Protein AF-A0A661VGL1-F1 (afdb_monomer)

Radius of gyration: 17.3 Å; Cα contacts (8 Å, |Δi|>4): 46; chains: 1; bounding box: 39×34×45 Å

pLDDT: mean 80.39, std 14.64, range [43.25, 97.38]

Mean predicted aligned error: 9.14 Å

Structure (mmCIF, N/CA/C/O backbone):
data_AF-A0A661VGL1-F1
#
_entry.id   AF-A0A661VGL1-F1
#
loop_
_atom_site.group_PDB
_atom_site.id
_atom_site.type_symbol
_atom_site.label_atom_id
_atom_site.label_alt_id
_atom_site.label_comp_id
_atom_site.label_asym_id
_atom_site.label_entity_id
_atom_site.label_seq_id
_atom_site.pdbx_PDB_ins_code
_atom_site.Cartn_x
_atom_site.Cartn_y
_atom_site.Cartn_z
_atom_site.occupancy
_atom_site.B_iso_or_equiv
_atom_site.auth_seq_id
_atom_site.auth_comp_id
_atom_site.auth_asym_id
_atom_site.auth_atom_id
_atom_site.pdbx_PDB_model_num
ATOM 1 N N . MET A 1 1 ? -10.010 -7.586 -17.082 1.00 47.72 1 MET A N 1
ATOM 2 C CA . MET A 1 1 ? -10.900 -7.472 -15.912 1.00 47.72 1 MET A CA 1
ATOM 3 C C . MET A 1 1 ? -10.159 -6.555 -14.969 1.00 47.72 1 MET A C 1
ATOM 5 O O . MET A 1 1 ? -9.089 -6.947 -14.527 1.00 47.72 1 MET A O 1
ATOM 9 N N . GLU A 1 2 ? -10.611 -5.316 -14.808 1.00 55.41 2 GLU A N 1
ATOM 10 C CA . GLU A 1 2 ? -9.998 -4.419 -13.826 1.00 55.41 2 GLU A CA 1
ATOM 11 C C . GLU A 1 2 ? -10.291 -4.994 -12.441 1.00 55.41 2 GLU A C 1
ATOM 13 O O . GLU A 1 2 ? -11.440 -5.297 -12.117 1.00 55.41 2 GLU A O 1
ATOM 18 N N . ILE A 1 3 ? -9.236 -5.264 -11.676 1.00 60.72 3 ILE A N 1
ATOM 19 C CA . ILE A 1 3 ? -9.368 -5.707 -10.293 1.00 60.72 3 ILE A CA 1
ATOM 20 C C . ILE A 1 3 ? -9.594 -4.439 -9.478 1.00 60.72 3 ILE A C 1
ATOM 22 O O . ILE A 1 3 ? -8.659 -3.688 -9.218 1.00 60.72 3 ILE A O 1
ATOM 26 N N . GLU A 1 4 ? -10.846 -4.184 -9.113 1.00 67.56 4 GLU A N 1
ATOM 27 C CA . GLU A 1 4 ? -11.194 -3.091 -8.212 1.00 67.56 4 GLU A CA 1
ATOM 28 C C . GLU A 1 4 ? -10.979 -3.543 -6.762 1.00 67.56 4 GLU A C 1
ATOM 30 O O . GLU A 1 4 ? -11.546 -4.542 -6.311 1.00 67.56 4 GLU A O 1
ATOM 35 N N . PHE A 1 5 ? -10.134 -2.819 -6.028 1.00 72.06 5 PHE A N 1
ATOM 36 C CA . PHE A 1 5 ? -9.950 -3.015 -4.593 1.00 72.06 5 PHE A CA 1
ATOM 37 C C . PHE A 1 5 ? -10.801 -1.996 -3.830 1.00 72.06 5 PHE A C 1
ATOM 39 O O . PHE A 1 5 ? -10.484 -0.808 -3.804 1.00 72.06 5 PHE A O 1
ATOM 46 N N . THR A 1 6 ? -11.871 -2.463 -3.187 1.00 81.50 6 THR A N 1
ATOM 47 C CA . THR A 1 6 ? -12.737 -1.633 -2.339 1.00 81.50 6 THR A CA 1
ATOM 48 C C . THR A 1 6 ? -12.493 -1.952 -0.868 1.00 81.50 6 THR A C 1
ATOM 50 O O . THR A 1 6 ? -12.500 -3.117 -0.467 1.00 81.50 6 THR A O 1
ATOM 53 N N . ILE A 1 7 ? -12.327 -0.919 -0.043 1.00 84.94 7 ILE A N 1
ATOM 54 C CA . ILE A 1 7 ? -12.167 -1.052 1.407 1.00 84.94 7 ILE A CA 1
ATOM 55 C C . ILE A 1 7 ? -13.062 -0.049 2.138 1.00 84.94 7 ILE A C 1
ATOM 57 O O . ILE A 1 7 ? -13.215 1.088 1.702 1.00 84.94 7 ILE A O 1
ATOM 61 N N . ASP A 1 8 ? -13.662 -0.481 3.250 1.00 92.19 8 ASP A N 1
ATOM 62 C CA . ASP A 1 8 ? -14.407 0.408 4.144 1.00 92.19 8 ASP A CA 1
ATOM 63 C C . ASP A 1 8 ? -13.450 1.371 4.866 1.00 92.19 8 ASP A C 1
ATOM 65 O O . ASP A 1 8 ? -12.434 0.955 5.428 1.00 92.19 8 ASP A O 1
ATOM 69 N N . GLU A 1 9 ? -13.788 2.661 4.864 1.00 91.56 9 GLU A N 1
ATOM 70 C CA . GLU A 1 9 ? -12.951 3.726 5.426 1.00 91.56 9 GLU A CA 1
ATOM 71 C C . GLU A 1 9 ? -12.697 3.532 6.928 1.00 91.56 9 GLU A C 1
ATOM 73 O O . GLU A 1 9 ? -11.562 3.644 7.394 1.00 91.56 9 GLU A O 1
ATOM 78 N N . ASN A 1 10 ? -13.735 3.181 7.694 1.00 94.62 10 ASN A N 1
ATOM 79 C CA . ASN A 1 10 ? -13.615 3.001 9.141 1.00 94.62 10 ASN A CA 1
ATOM 80 C C . ASN A 1 10 ? -12.775 1.771 9.481 1.00 94.62 10 ASN A C 1
ATOM 82 O O . ASN A 1 10 ? -11.992 1.792 10.433 1.00 94.62 10 ASN A O 1
ATOM 86 N N . LEU A 1 11 ? -12.915 0.705 8.695 1.00 93.81 11 LEU A N 1
ATOM 87 C CA . LEU A 1 11 ? -12.092 -0.488 8.816 1.00 93.81 11 LEU A CA 1
ATOM 88 C C . LEU A 1 11 ? -10.617 -0.178 8.535 1.00 93.81 11 LEU A C 1
ATOM 90 O O . LEU A 1 11 ? -9.751 -0.602 9.300 1.00 93.81 11 LEU A O 1
ATOM 94 N N . LEU A 1 12 ? -10.323 0.587 7.481 1.00 93.31 12 LEU A N 1
ATOM 95 C CA . LEU A 1 12 ? -8.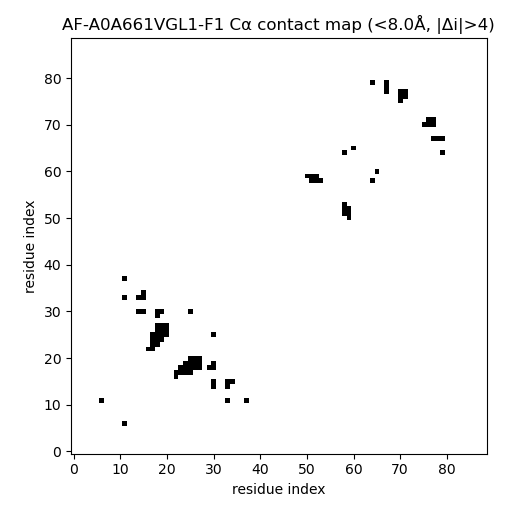960 1.009 7.157 1.00 93.31 12 LEU A CA 1
ATOM 96 C C . LEU A 1 12 ? -8.357 1.880 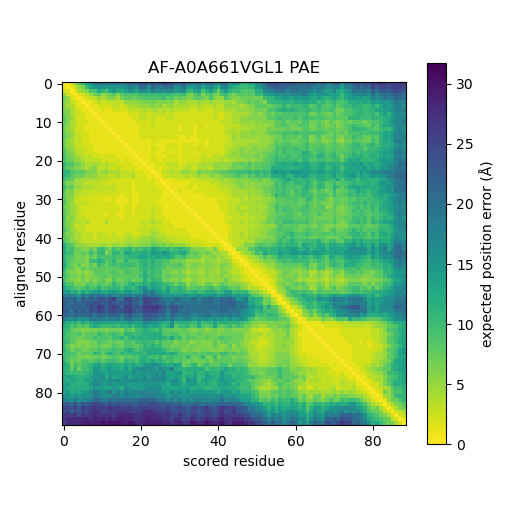8.270 1.00 93.31 12 LEU A C 1
ATOM 98 O O . LEU A 1 12 ? -7.238 1.615 8.710 1.00 93.31 12 LEU A O 1
ATOM 102 N N . MET A 1 13 ? -9.111 2.855 8.789 1.00 95.00 13 MET A N 1
ATOM 103 C CA . MET A 1 13 ? -8.681 3.666 9.936 1.00 95.00 13 MET A CA 1
ATOM 104 C C . MET A 1 13 ? -8.412 2.814 11.177 1.00 95.00 13 MET A C 1
ATOM 106 O O . MET A 1 13 ? -7.411 3.018 11.861 1.00 95.00 13 MET A O 1
ATOM 110 N N . ARG A 1 14 ? -9.258 1.817 11.456 1.00 95.50 14 ARG A N 1
ATOM 111 C CA . ARG A 1 14 ? -9.030 0.893 12.570 1.00 95.50 14 ARG A CA 1
ATOM 112 C C . ARG A 1 14 ? -7.718 0.125 12.407 1.00 95.50 14 ARG A C 1
ATOM 114 O O . ARG A 1 14 ? -6.963 0.032 13.365 1.00 95.50 14 ARG A O 1
ATOM 121 N N . PHE A 1 15 ? -7.408 -0.373 11.211 1.00 95.12 15 PHE A N 1
ATOM 122 C CA . PHE A 1 15 ? -6.126 -1.042 10.973 1.00 95.12 15 PHE A CA 1
ATOM 123 C C . PHE A 1 15 ? -4.927 -0.100 11.121 1.00 95.12 15 PHE A C 1
ATOM 125 O O . PHE A 1 15 ? -3.884 -0.520 11.624 1.00 95.12 15 PHE A O 1
ATOM 132 N N . ILE A 1 16 ? -5.058 1.169 10.721 1.00 95.69 16 ILE A N 1
ATOM 133 C CA . ILE A 1 16 ? -4.023 2.188 10.958 1.00 95.69 16 ILE A CA 1
ATOM 134 C C . ILE A 1 16 ? -3.752 2.319 12.458 1.00 95.69 16 ILE A C 1
ATOM 136 O O . ILE A 1 16 ? -2.590 2.281 12.867 1.00 95.69 16 ILE A O 1
ATOM 140 N N . GLU A 1 17 ? -4.806 2.402 13.270 1.00 96.94 17 GLU A N 1
ATOM 141 C CA . GLU A 1 17 ? -4.699 2.498 14.727 1.00 96.94 17 GLU A CA 1
ATOM 142 C C . GLU A 1 17 ? -4.137 1.225 15.370 1.00 96.94 17 GLU A C 1
ATOM 144 O O . GLU A 1 17 ? -3.253 1.312 16.220 1.00 96.94 17 GLU A O 1
ATOM 149 N N . ASP A 1 18 ? -4.586 0.048 14.935 1.00 97.19 18 ASP A N 1
ATOM 150 C CA . ASP A 1 18 ? -4.156 -1.239 15.494 1.00 97.19 18 ASP A CA 1
ATOM 151 C C . ASP A 1 18 ? -2.678 -1.542 15.177 1.00 97.19 18 ASP A C 1
ATOM 153 O O . ASP A 1 18 ? -2.014 -2.251 15.933 1.00 97.19 18 ASP A O 1
ATOM 157 N N . THR A 1 19 ? -2.139 -0.977 14.089 1.00 97.38 19 THR A N 1
ATOM 158 C CA . THR A 1 19 ? -0.751 -1.208 13.640 1.00 97.38 19 THR A CA 1
ATOM 159 C C . THR A 1 19 ? 0.236 -0.108 14.029 1.00 97.38 19 THR A C 1
ATOM 161 O O . THR A 1 19 ? 1.445 -0.275 13.820 1.00 97.38 19 THR A O 1
ATOM 164 N N . ARG A 1 20 ? -0.244 1.009 14.592 1.00 96.50 20 ARG A N 1
ATOM 165 C CA . ARG A 1 20 ? 0.594 2.161 14.962 1.00 96.50 20 ARG A CA 1
ATOM 166 C C . ARG A 1 20 ? 1.613 1.805 16.059 1.00 96.50 20 ARG A C 1
ATOM 168 O O . ARG A 1 20 ? 1.412 0.846 16.807 1.00 96.50 20 ARG A O 1
ATOM 175 N N . PRO A 1 21 ? 2.685 2.601 16.223 1.00 94.12 21 PRO A N 1
ATOM 176 C CA . PRO A 1 21 ? 3.631 2.420 17.322 1.00 94.12 21 PRO A CA 1
ATOM 177 C C . PRO A 1 21 ? 2.939 2.409 18.694 1.00 94.12 21 PRO A C 1
ATOM 179 O O . PRO A 1 21 ? 2.194 3.333 19.024 1.00 94.12 21 PRO A O 1
ATOM 182 N N . GLY A 1 22 ? 3.200 1.378 19.496 1.00 93.31 22 GLY A N 1
ATOM 183 C CA . GLY A 1 22 ? 2.606 1.193 20.820 1.00 93.31 22 GLY A CA 1
ATOM 184 C C . GLY A 1 22 ? 1.205 0.571 20.841 1.00 93.31 22 GLY A C 1
ATOM 185 O O . GLY A 1 22 ? 0.618 0.489 21.920 1.00 93.31 22 GLY A O 1
ATOM 186 N N . ALA A 1 23 ? 0.654 0.144 19.701 1.00 95.44 23 ALA A N 1
ATOM 187 C CA . ALA A 1 23 ? -0.576 -0.647 19.661 1.00 95.44 23 ALA A CA 1
ATOM 188 C C . ALA A 1 23 ? -0.317 -2.147 19.879 1.00 95.44 23 ALA A C 1
ATOM 190 O O . ALA A 1 23 ? 0.812 -2.627 19.789 1.00 95.44 23 ALA A O 1
ATOM 191 N N . GLU A 1 24 ? -1.386 -2.900 20.155 1.00 88.50 24 GLU A N 1
ATOM 192 C CA . GLU A 1 24 ? -1.319 -4.348 20.396 1.00 88.50 24 GLU A CA 1
ATOM 193 C C . GLU A 1 24 ? -0.786 -5.119 19.178 1.00 88.50 24 GLU A C 1
ATOM 195 O O . GLU A 1 24 ? -0.050 -6.092 19.336 1.00 88.50 24 GLU A O 1
ATOM 200 N N . MET A 1 25 ? -1.101 -4.651 17.967 1.00 92.25 25 MET A N 1
ATOM 201 C CA . MET A 1 25 ? -0.642 -5.237 16.707 1.00 92.25 25 MET A CA 1
ATOM 202 C C . MET A 1 25 ? 0.404 -4.351 16.015 1.00 92.25 25 MET A C 1
ATOM 204 O O . MET A 1 25 ? 0.421 -4.271 14.784 1.00 92.25 25 MET A O 1
ATOM 208 N N . GLU A 1 26 ? 1.275 -3.678 16.786 1.00 95.31 26 GLU A N 1
ATOM 209 C CA . GLU A 1 26 ? 2.308 -2.790 16.236 1.00 95.31 26 GLU A CA 1
ATOM 210 C C . GLU A 1 26 ? 3.089 -3.474 15.106 1.00 95.31 26 GLU A C 1
ATOM 212 O O . GLU A 1 26 ? 3.770 -4.485 15.298 1.00 95.31 26 GLU A O 1
ATOM 217 N N . HIS A 1 27 ? 3.051 -2.863 13.921 1.00 96.00 27 HIS A N 1
ATOM 218 C CA . HIS A 1 27 ? 3.856 -3.300 12.794 1.00 96.00 27 HIS A CA 1
ATOM 219 C C . HIS A 1 27 ? 4.197 -2.120 11.884 1.00 96.00 27 HIS A C 1
ATOM 221 O O . HIS A 1 27 ? 3.441 -1.756 10.985 1.00 96.00 27 HIS A O 1
ATOM 227 N N . LYS A 1 28 ? 5.413 -1.585 12.033 1.00 89.88 28 LYS A N 1
ATOM 228 C CA . LYS A 1 28 ? 5.882 -0.375 11.329 1.00 89.88 28 LYS A CA 1
ATOM 229 C C . LYS A 1 28 ? 5.700 -0.420 9.807 1.00 89.88 28 LYS A C 1
ATOM 231 O O . LYS A 1 28 ? 5.245 0.558 9.227 1.00 89.88 28 LYS A O 1
ATOM 236 N N . GLY A 1 29 ? 6.030 -1.550 9.172 1.00 90.00 29 GLY A N 1
ATOM 237 C CA . GLY A 1 29 ? 5.894 -1.721 7.717 1.00 90.00 29 GLY A CA 1
ATOM 238 C C . GLY A 1 29 ? 4.441 -1.663 7.232 1.00 90.00 29 GLY A C 1
ATOM 239 O O . GLY A 1 29 ? 4.111 -0.830 6.395 1.00 90.00 29 GLY A O 1
ATOM 240 N N . ILE A 1 30 ? 3.569 -2.508 7.794 1.00 93.50 30 ILE A N 1
ATOM 241 C CA . ILE A 1 30 ? 2.129 -2.511 7.505 1.00 93.50 30 ILE A CA 1
ATOM 242 C C . ILE A 1 30 ? 1.518 -1.142 7.793 1.00 93.50 30 ILE A C 1
ATOM 244 O O . ILE A 1 30 ? 0.868 -0.601 6.909 1.00 93.50 30 ILE A O 1
ATOM 248 N N . HIS A 1 31 ? 1.779 -0.560 8.967 1.00 95.81 31 HIS A N 1
ATOM 249 C CA . HIS A 1 31 ? 1.275 0.762 9.335 1.00 95.81 31 HIS A CA 1
ATOM 250 C C . HIS A 1 31 ? 1.636 1.830 8.298 1.00 95.81 31 HIS A C 1
ATOM 252 O O . HIS A 1 31 ? 0.768 2.586 7.864 1.00 95.81 31 HIS A O 1
ATOM 258 N N . ALA A 1 32 ? 2.900 1.872 7.864 1.00 93.12 32 ALA A N 1
ATOM 259 C CA . ALA A 1 32 ? 3.345 2.812 6.843 1.00 93.12 32 ALA A CA 1
ATOM 260 C C . ALA A 1 32 ? 2.613 2.592 5.509 1.00 93.12 32 ALA A C 1
ATOM 262 O O . ALA A 1 32 ? 2.125 3.556 4.921 1.00 93.12 32 ALA A O 1
ATOM 263 N N . LEU A 1 33 ? 2.481 1.334 5.073 1.00 91.69 33 LEU A N 1
ATOM 264 C CA . 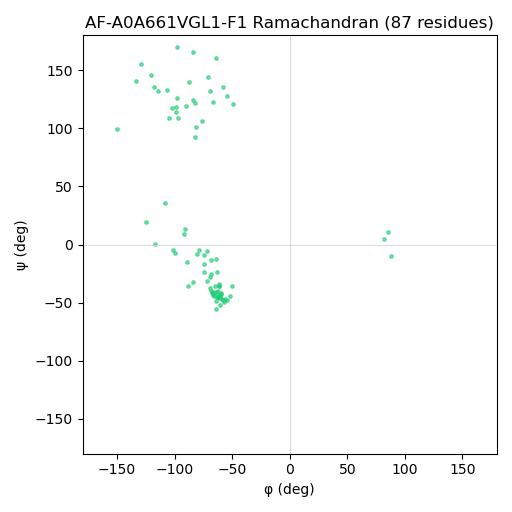LEU A 1 33 ? 1.809 0.969 3.825 1.00 91.69 33 LEU A CA 1
ATOM 265 C C . LEU A 1 33 ? 0.335 1.397 3.819 1.00 91.69 33 LEU A C 1
ATOM 267 O O . LEU A 1 33 ? -0.107 2.080 2.897 1.00 91.69 33 LEU A O 1
ATOM 271 N N . ILE A 1 34 ? -0.426 1.035 4.854 1.00 93.25 34 ILE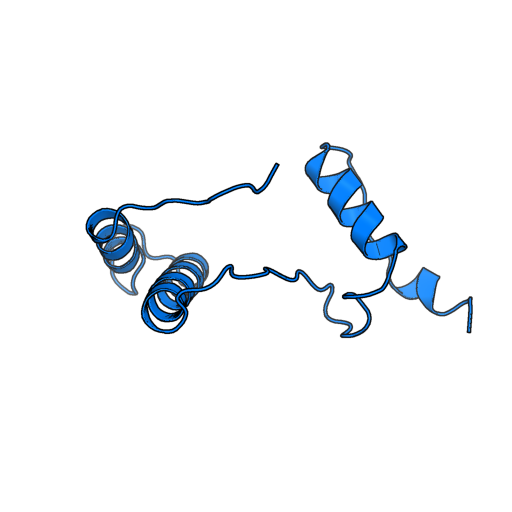 A N 1
ATOM 272 C CA . ILE A 1 34 ? -1.865 1.334 4.908 1.00 93.25 34 ILE A CA 1
ATOM 273 C C . ILE A 1 34 ? -2.140 2.823 5.152 1.00 93.25 34 ILE A C 1
ATOM 275 O O . ILE A 1 34 ? -3.107 3.357 4.614 1.00 93.25 34 ILE A O 1
ATOM 279 N N . SER A 1 35 ? -1.265 3.520 5.886 1.00 93.56 35 SER A N 1
ATOM 280 C CA . SER A 1 35 ? -1.371 4.974 6.080 1.00 93.56 35 SER A CA 1
ATOM 281 C C . SER A 1 35 ? -1.102 5.736 4.781 1.00 93.56 35 SER A C 1
ATOM 283 O O . SER A 1 35 ? -1.796 6.709 4.472 1.00 93.56 35 SER A O 1
ATOM 285 N N . GLN A 1 36 ? -0.119 5.284 3.992 1.00 91.25 36 GLN A N 1
ATOM 286 C CA . GLN A 1 36 ? 0.129 5.829 2.658 1.00 91.25 36 GLN A CA 1
ATOM 287 C C . GLN A 1 36 ? -1.061 5.570 1.741 1.00 91.25 36 GLN A C 1
ATOM 289 O O . GLN A 1 36 ? -1.559 6.518 1.145 1.00 91.25 36 GLN A O 1
ATOM 294 N N . PHE A 1 37 ? -1.576 4.339 1.696 1.00 88.88 37 PHE A N 1
ATOM 295 C CA . PHE A 1 37 ? -2.748 4.000 0.888 1.00 88.88 37 PHE A CA 1
ATOM 296 C C . PHE A 1 37 ? -3.967 4.872 1.229 1.00 88.88 37 PHE A C 1
ATOM 298 O O . PHE A 1 37 ? -4.588 5.448 0.337 1.00 88.88 37 PHE A O 1
ATOM 305 N N . TYR A 1 38 ? -4.264 5.049 2.520 1.00 90.69 38 TYR A N 1
ATOM 306 C CA . TYR A 1 38 ? -5.336 5.934 2.977 1.00 90.69 38 TYR A CA 1
ATOM 307 C C . TYR A 1 38 ? -5.132 7.377 2.503 1.00 90.69 38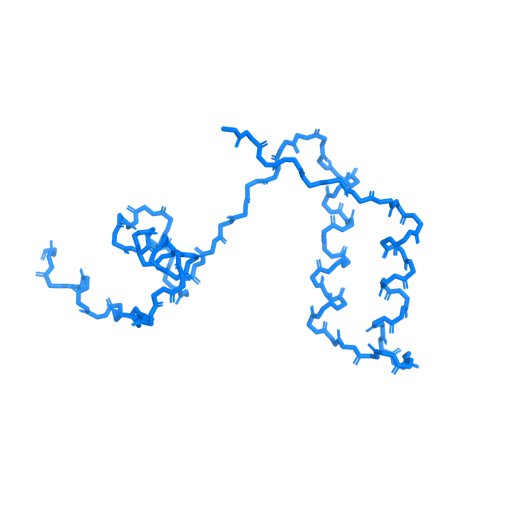 TYR A C 1
ATOM 309 O O . TYR A 1 38 ? -6.025 7.970 1.901 1.00 90.69 38 TYR A O 1
ATOM 317 N N . THR A 1 39 ? -3.924 7.918 2.675 1.00 90.06 39 THR A N 1
ATOM 318 C CA . THR A 1 39 ? -3.586 9.268 2.199 1.00 90.06 39 THR A CA 1
ATOM 319 C C . THR A 1 39 ? -3.764 9.387 0.683 1.00 90.06 39 THR A C 1
ATOM 321 O O . THR A 1 39 ? -4.334 10.366 0.203 1.00 90.06 39 THR A O 1
ATOM 324 N N . MET A 1 40 ? -3.324 8.378 -0.077 1.00 87.00 40 MET A N 1
ATOM 325 C CA . MET A 1 40 ? -3.474 8.345 -1.531 1.00 87.00 40 MET A CA 1
ATOM 326 C C . MET A 1 40 ? -4.952 8.357 -1.946 1.00 87.00 40 MET A C 1
ATOM 328 O O . MET A 1 40 ? -5.324 9.152 -2.805 1.00 87.00 40 MET A O 1
ATOM 332 N N . SER A 1 41 ? -5.804 7.559 -1.294 1.00 83.06 41 SER A N 1
ATOM 333 C CA . SER A 1 41 ? -7.244 7.492 -1.600 1.00 83.06 41 SER A CA 1
ATOM 334 C C . SER A 1 41 ? -8.004 8.803 -1.359 1.00 83.06 41 SER A C 1
ATOM 336 O O . SER A 1 41 ? -9.047 9.038 -1.964 1.00 83.06 41 SER A O 1
ATOM 338 N N . MET A 1 42 ? -7.484 9.680 -0.496 1.00 84.12 42 MET A N 1
ATOM 339 C CA . MET A 1 42 ? -8.071 11.000 -0.254 1.00 84.12 42 MET A CA 1
ATOM 340 C C . MET A 1 42 ? -7.628 12.043 -1.284 1.00 84.12 42 MET A C 1
ATOM 342 O O . MET A 1 42 ? -8.377 12.975 -1.584 1.00 84.12 42 MET A O 1
ATOM 346 N N . LEU A 1 43 ? -6.402 11.914 -1.796 1.00 84.81 43 LEU A N 1
ATOM 347 C CA . LEU A 1 43 ? -5.793 12.879 -2.713 1.00 84.81 43 LEU A CA 1
ATOM 348 C C . LEU A 1 43 ? -6.118 12.589 -4.181 1.00 84.81 43 LEU A C 1
ATOM 350 O O . LEU A 1 43 ? -6.295 13.529 -4.958 1.00 84.81 43 LEU A O 1
ATOM 354 N N . TRP A 1 44 ? -6.216 11.315 -4.558 1.00 79.00 44 TRP A N 1
ATOM 355 C CA . TRP A 1 44 ? -6.466 10.882 -5.930 1.00 79.00 44 TRP A CA 1
ATOM 356 C C . TRP A 1 44 ? -7.826 10.196 -6.045 1.00 79.00 44 TRP A C 1
ATOM 358 O O . TRP A 1 44 ? -8.168 9.333 -5.244 1.00 79.00 44 TRP A O 1
ATOM 368 N N . ARG A 1 45 ? -8.610 10.601 -7.053 1.00 72.06 45 ARG A N 1
ATOM 369 C CA . ARG A 1 45 ? -9.928 10.014 -7.366 1.00 72.06 45 ARG A CA 1
ATOM 370 C C . ARG A 1 45 ? -9.894 9.036 -8.543 1.00 72.06 45 ARG A C 1
ATOM 372 O O . ARG A 1 45 ? -10.922 8.442 -8.850 1.00 72.06 45 ARG A O 1
ATOM 379 N N . ASP A 1 46 ? -8.736 8.909 -9.181 1.00 76.31 46 ASP A N 1
ATOM 380 C CA . ASP A 1 46 ? -8.505 8.040 -10.331 1.00 76.31 46 ASP A CA 1
ATOM 381 C C . ASP A 1 46 ? -7.855 6.719 -9.889 1.00 76.31 46 ASP A C 1
ATOM 383 O O . ASP A 1 46 ? -7.426 6.572 -8.741 1.00 76.31 46 ASP A O 1
ATOM 387 N N . SER A 1 47 ? -7.778 5.754 -10.808 1.00 70.81 47 SER A N 1
ATOM 388 C CA . SER A 1 47 ? -7.105 4.474 -10.580 1.00 70.81 47 SER A CA 1
ATOM 389 C C . SER A 1 47 ? -5.636 4.672 -10.191 1.00 70.81 47 SER A C 1
ATOM 391 O O . SER A 1 47 ? -4.920 5.464 -10.806 1.00 70.81 47 SER A O 1
ATOM 393 N N . ILE A 1 48 ? -5.184 3.930 -9.177 1.00 72.06 48 ILE A N 1
ATOM 394 C CA . ILE A 1 48 ? -3.793 3.939 -8.713 1.00 72.06 48 ILE A CA 1
ATOM 395 C C . ILE A 1 48 ? -3.066 2.739 -9.319 1.00 72.06 48 ILE A C 1
ATOM 397 O O . ILE A 1 48 ? -3.396 1.596 -9.002 1.00 72.06 48 ILE A O 1
ATOM 401 N N . ASP A 1 49 ? -2.032 3.002 -10.115 1.00 72.94 49 ASP A N 1
ATOM 402 C CA . ASP A 1 49 ? -1.122 1.966 -10.601 1.00 72.94 49 ASP A CA 1
ATOM 403 C C . ASP A 1 49 ? -0.033 1.682 -9.558 1.00 72.94 49 ASP A C 1
ATOM 405 O O . ASP A 1 49 ? 0.690 2.580 -9.117 1.00 72.94 49 ASP A O 1
ATOM 409 N N . VAL A 1 50 ? 0.097 0.415 -9.153 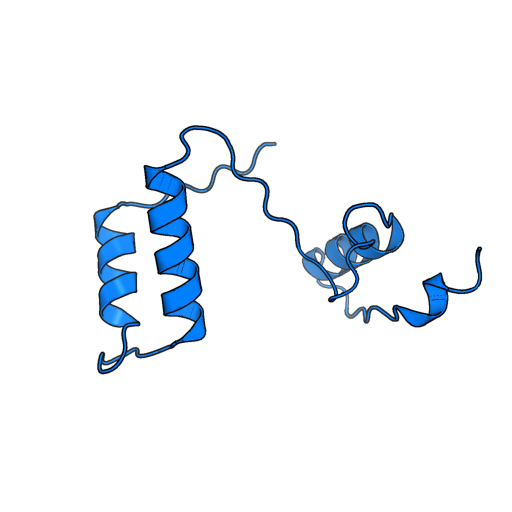1.00 73.94 50 VAL A N 1
ATOM 410 C CA . VAL A 1 50 ? 1.151 -0.031 -8.232 1.00 73.94 50 VAL A CA 1
ATOM 411 C C . VAL A 1 50 ? 2.282 -0.656 -9.031 1.00 73.94 50 VAL A C 1
ATOM 413 O O . VAL A 1 50 ? 2.136 -1.723 -9.621 1.00 73.94 50 VAL A O 1
ATOM 416 N N . VAL A 1 51 ? 3.438 -0.003 -8.993 1.00 73.38 51 VAL A N 1
ATOM 417 C CA . VAL A 1 51 ? 4.648 -0.451 -9.677 1.00 73.38 51 VAL A CA 1
ATOM 418 C C . VAL A 1 51 ? 5.586 -1.090 -8.662 1.00 73.38 51 VAL A C 1
ATOM 420 O O . VAL A 1 51 ? 6.061 -0.431 -7.735 1.00 73.38 51 VAL A O 1
ATOM 423 N N . LEU A 1 52 ? 5.879 -2.376 -8.842 1.00 75.38 52 LEU A N 1
ATOM 424 C CA . LEU A 1 52 ? 6.930 -3.056 -8.089 1.00 75.38 52 LEU A CA 1
ATOM 425 C C . LEU A 1 52 ? 8.259 -2.882 -8.818 1.00 75.38 52 LEU A C 1
ATOM 427 O O . LEU A 1 52 ? 8.310 -2.955 -10.040 1.00 75.38 52 LEU A O 1
ATOM 431 N N . THR A 1 53 ? 9.333 -2.658 -8.065 1.00 72.31 53 THR A N 1
ATOM 432 C CA . THR A 1 53 ? 10.688 -2.547 -8.614 1.00 72.31 53 THR A CA 1
ATOM 433 C C . THR A 1 53 ? 11.638 -3.460 -7.851 1.00 72.31 53 THR A C 1
ATOM 435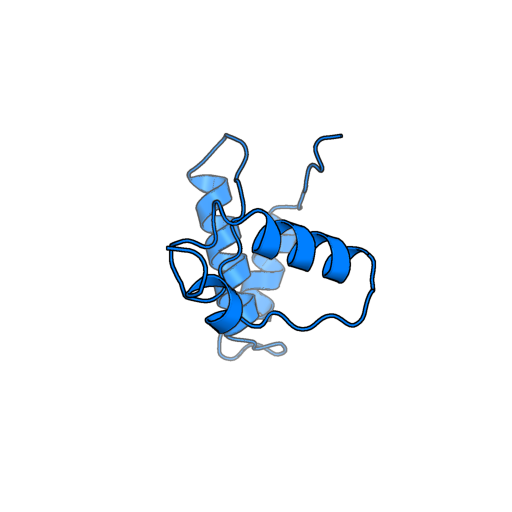 O O . THR A 1 53 ? 11.412 -3.800 -6.686 1.00 72.31 53 THR A O 1
ATOM 438 N N . ASN A 1 54 ? 12.730 -3.859 -8.497 1.00 69.81 54 ASN A N 1
ATOM 439 C CA . ASN A 1 54 ? 13.819 -4.622 -7.877 1.00 69.81 54 ASN A CA 1
ATOM 440 C C . ASN A 1 54 ? 14.934 -3.720 -7.301 1.00 69.81 54 ASN A C 1
ATOM 442 O O . ASN A 1 54 ? 16.017 -4.210 -6.993 1.00 69.81 54 ASN A O 1
ATOM 446 N N . GLY A 1 55 ? 14.692 -2.411 -7.177 1.00 67.25 55 GLY A N 1
ATOM 447 C CA . GLY A 1 55 ? 15.702 -1.423 -6.785 1.00 67.25 55 GLY A CA 1
ATOM 448 C C . GLY A 1 55 ? 16.515 -0.839 -7.947 1.00 67.25 55 GLY A C 1
ATOM 449 O O . GLY A 1 55 ? 17.190 0.167 -7.746 1.00 67.25 55 GLY A O 1
ATOM 450 N N . GLN A 1 56 ? 16.412 -1.393 -9.160 1.00 62.78 56 GLN A N 1
ATOM 451 C CA . GLN A 1 56 ? 16.855 -0.733 -10.386 1.00 62.78 56 GLN A CA 1
ATOM 452 C C . GLN A 1 56 ? 15.648 -0.071 -11.070 1.00 62.78 56 GLN A C 1
ATOM 454 O O . GLN A 1 56 ? 14.610 -0.695 -11.311 1.00 62.78 56 GLN A O 1
ATOM 459 N N . HIS A 1 57 ? 15.758 1.230 -11.348 1.00 54.91 57 HIS A N 1
ATOM 460 C CA . HIS A 1 57 ? 14.668 2.051 -11.895 1.00 54.91 57 HIS A CA 1
ATOM 461 C C . HIS A 1 57 ? 14.208 1.629 -13.307 1.00 54.91 57 HIS A C 1
ATOM 463 O O . HIS A 1 57 ? 13.146 2.055 -13.744 1.00 54.91 57 HIS A O 1
ATOM 469 N N . THR A 1 58 ? 14.963 0.767 -13.991 1.00 52.25 58 THR A N 1
ATOM 470 C CA . THR A 1 58 ? 14.648 0.174 -15.305 1.00 52.25 58 THR A CA 1
ATOM 471 C C . THR A 1 58 ? 13.577 -0.925 -15.257 1.00 52.25 58 THR A C 1
ATOM 473 O O . THR A 1 58 ? 13.091 -1.363 -16.294 1.00 52.25 58 THR A O 1
ATOM 476 N N . SER A 1 59 ? 13.165 -1.366 -14.064 1.00 54.56 59 SER A N 1
ATOM 477 C CA . SER A 1 59 ? 12.219 -2.483 -13.877 1.00 54.56 59 SER A CA 1
ATOM 478 C C . SER A 1 59 ? 10.774 -2.219 -14.327 1.00 54.56 59 SER A C 1
ATOM 480 O O . SER A 1 59 ? 10.012 -3.174 -14.468 1.00 54.56 59 SER A O 1
ATOM 482 N N . LEU A 1 60 ? 10.400 -0.963 -14.589 1.00 51.09 60 LEU A N 1
ATOM 483 C CA . LEU A 1 60 ? 9.090 -0.615 -15.153 1.00 51.09 60 LEU A CA 1
ATOM 484 C C . LEU A 1 60 ? 8.862 -1.233 -16.540 1.00 51.09 60 LEU A C 1
ATOM 486 O O . LEU A 1 60 ? 7.760 -1.700 -16.809 1.00 51.09 60 LEU A O 1
ATOM 490 N N . ASP A 1 61 ? 9.918 -1.325 -17.353 1.00 58.69 61 ASP A N 1
ATOM 491 C CA . ASP A 1 61 ? 9.814 -1.665 -18.778 1.00 58.69 61 ASP A CA 1
ATOM 492 C C . ASP A 1 61 ? 10.527 -2.979 -19.154 1.00 58.69 61 ASP A C 1
ATOM 494 O O . ASP A 1 61 ? 10.523 -3.384 -20.315 1.00 58.69 61 ASP A O 1
ATOM 498 N N . SER A 1 62 ? 11.141 -3.679 -18.191 1.00 71.44 62 SER A N 1
ATOM 499 C CA . SER A 1 62 ? 11.758 -4.986 -18.455 1.00 71.44 62 SER A CA 1
ATOM 500 C C . SER A 1 62 ? 10.678 -6.066 -18.558 1.00 71.44 62 SER A C 1
ATOM 502 O O . SER A 1 62 ? 10.127 -6.504 -17.543 1.00 71.44 62 SER A O 1
ATOM 504 N N . GLU A 1 63 ? 10.406 -6.541 -19.780 1.00 78.19 63 GLU A N 1
ATOM 505 C CA . GLU A 1 63 ? 9.507 -7.680 -20.047 1.00 78.19 63 GLU A CA 1
ATOM 506 C C . GLU A 1 63 ? 9.850 -8.891 -19.167 1.00 78.19 63 GLU A C 1
ATOM 508 O O . GLU A 1 63 ? 8.969 -9.592 -18.673 1.00 78.19 63 GLU A O 1
ATOM 513 N N . ARG A 1 64 ? 11.142 -9.104 -18.896 1.00 80.19 64 ARG A N 1
ATOM 514 C CA . ARG A 1 64 ? 11.625 -10.180 -18.032 1.00 80.19 64 ARG A CA 1
ATOM 515 C C . ARG A 1 64 ? 11.223 -9.983 -16.573 1.00 80.19 64 ARG A C 1
ATOM 517 O O . ARG A 1 64 ? 10.851 -10.954 -15.912 1.00 80.19 64 ARG A O 1
ATOM 524 N N . TYR A 1 65 ? 11.312 -8.761 -16.049 1.00 82.88 65 TYR A N 1
ATOM 525 C CA . TYR A 1 65 ? 10.889 -8.494 -14.675 1.00 82.88 65 TYR A CA 1
ATOM 526 C C . TYR A 1 65 ? 9.375 -8.666 -14.524 1.00 82.88 65 TYR A C 1
ATOM 528 O O . TYR A 1 65 ? 8.935 -9.302 -13.566 1.00 82.88 65 TYR A O 1
ATOM 536 N N . GLN A 1 66 ? 8.590 -8.210 -15.505 1.00 83.38 66 GLN A N 1
ATOM 537 C CA . GLN A 1 66 ? 7.142 -8.444 -15.534 1.00 83.38 66 GLN A CA 1
ATOM 538 C C . GLN A 1 66 ? 6.813 -9.943 -15.611 1.00 83.38 66 GLN A C 1
ATOM 540 O O . GLN A 1 66 ? 6.039 -10.445 -14.798 1.00 83.38 66 GLN A O 1
ATOM 545 N N . GLN A 1 67 ? 7.501 -10.702 -16.470 1.00 85.31 67 GLN A N 1
ATOM 546 C CA . GLN A 1 67 ? 7.338 -12.156 -16.558 1.00 85.31 67 GLN A CA 1
ATOM 547 C C . GLN A 1 67 ? 7.699 -12.874 -15.247 1.00 85.31 67 GLN A C 1
ATOM 549 O O . GLN A 1 67 ? 7.057 -13.858 -14.875 1.00 85.31 67 GLN A O 1
ATOM 554 N N . TYR A 1 68 ? 8.708 -12.387 -14.520 1.00 87.75 68 TYR A N 1
ATOM 555 C CA . TYR A 1 68 ? 9.034 -12.892 -13.187 1.00 87.75 68 TYR A CA 1
ATOM 556 C C . TYR A 1 68 ? 7.905 -12.630 -12.180 1.00 87.75 68 TYR A C 1
ATOM 558 O O . TYR A 1 68 ? 7.592 -13.516 -11.379 1.00 87.75 68 TYR A O 1
ATOM 566 N N . LEU A 1 69 ? 7.282 -11.447 -12.207 1.00 86.88 69 LEU A N 1
ATOM 567 C CA . LEU A 1 69 ? 6.127 -11.143 -11.356 1.00 86.88 69 LEU A CA 1
ATOM 568 C C . LEU A 1 69 ? 4.930 -12.045 -11.698 1.00 86.88 69 LEU A C 1
ATOM 570 O O . LEU A 1 69 ? 4.308 -12.586 -10.779 1.00 86.88 69 LEU A O 1
ATOM 574 N N . ASP A 1 70 ? 4.674 -12.291 -12.985 1.00 88.31 70 ASP A N 1
ATOM 575 C CA . ASP A 1 70 ? 3.634 -13.212 -13.460 1.00 88.31 70 ASP A CA 1
ATOM 576 C C . ASP A 1 70 ? 3.886 -14.655 -12.996 1.00 88.31 70 ASP A C 1
ATOM 578 O O . ASP A 1 70 ? 3.002 -15.337 -12.465 1.00 88.31 70 ASP A O 1
ATOM 582 N N . ASP A 1 71 ? 5.123 -15.131 -13.124 1.00 89.19 71 ASP A N 1
ATOM 583 C CA . ASP A 1 71 ? 5.502 -16.459 -12.654 1.00 89.19 71 ASP A CA 1
ATOM 584 C C . ASP A 1 71 ? 5.336 -16.580 -11.135 1.00 89.19 71 ASP A C 1
ATOM 586 O O . ASP A 1 71 ? 4.814 -17.588 -10.642 1.00 89.19 71 ASP A O 1
ATOM 590 N N . LYS A 1 72 ? 5.696 -15.532 -10.391 1.00 88.00 72 LYS A N 1
ATOM 591 C CA . LYS A 1 72 ? 5.546 -15.484 -8.937 1.00 88.00 72 LYS A CA 1
ATOM 592 C C . LYS A 1 72 ? 4.080 -15.490 -8.505 1.00 88.00 72 LYS A C 1
ATOM 594 O O . LYS A 1 72 ? 3.737 -16.245 -7.594 1.00 88.00 72 LYS A O 1
ATOM 599 N N . VAL A 1 73 ? 3.205 -14.712 -9.151 1.00 89.62 73 VAL A N 1
ATOM 600 C CA . VAL A 1 73 ? 1.767 -14.702 -8.819 1.00 89.62 73 VAL A CA 1
ATOM 601 C C . VAL A 1 73 ? 1.082 -16.013 -9.213 1.00 89.62 73 VAL A C 1
ATOM 603 O O . VAL A 1 73 ? 0.155 -16.451 -8.535 1.00 89.62 73 VAL A O 1
ATOM 606 N N . SER A 1 74 ? 1.591 -16.704 -10.240 1.00 89.56 74 SER A N 1
ATOM 607 C CA . SER A 1 74 ? 1.133 -18.048 -10.619 1.00 89.56 74 SER A CA 1
ATOM 608 C C . SER A 1 74 ? 1.564 -19.157 -9.641 1.00 89.56 74 SER A C 1
ATOM 610 O O . SER A 1 74 ? 1.155 -20.309 -9.792 1.00 89.56 74 SER A O 1
ATOM 612 N N . GLY A 1 75 ? 2.379 -18.828 -8.630 1.00 89.94 75 GLY A N 1
ATOM 613 C CA . GLY A 1 75 ? 2.843 -19.758 -7.600 1.00 89.94 75 GLY A CA 1
ATOM 614 C C . GLY A 1 75 ? 4.086 -20.569 -7.977 1.00 89.94 75 GLY A C 1
ATOM 615 O O . GLY A 1 75 ? 4.436 -21.510 -7.261 1.00 89.94 75 GLY A O 1
ATOM 616 N N . LYS A 1 76 ? 4.776 -20.233 -9.076 1.00 90.31 76 LYS A N 1
ATOM 617 C CA . LYS A 1 76 ? 6.052 -20.872 -9.425 1.00 90.31 76 LYS A CA 1
ATOM 618 C C . LYS A 1 76 ? 7.149 -20.425 -8.457 1.00 90.31 76 LYS A C 1
ATOM 620 O O . LYS A 1 76 ? 7.212 -19.266 -8.049 1.00 90.31 76 LYS A O 1
ATOM 625 N N . GLN A 1 77 ? 8.060 -21.337 -8.123 1.00 88.81 77 GLN A N 1
ATOM 626 C CA . GLN A 1 77 ? 9.274 -20.984 -7.385 1.00 88.81 77 GLN A CA 1
ATOM 627 C C . GLN A 1 77 ? 10.322 -20.438 -8.353 1.00 88.81 77 GLN A C 1
ATOM 629 O O . GLN A 1 77 ? 11.081 -21.196 -8.952 1.00 88.81 77 GLN A O 1
ATOM 634 N N . VAL A 1 78 ? 10.327 -19.117 -8.520 1.00 86.75 78 VAL A N 1
ATOM 635 C CA . VAL A 1 78 ? 11.254 -18.385 -9.389 1.00 86.75 78 VAL A CA 1
ATOM 636 C C . VAL A 1 78 ? 12.069 -17.376 -8.583 1.00 86.75 78 VAL A C 1
ATOM 638 O O . VAL A 1 78 ? 11.584 -16.787 -7.617 1.00 86.75 78 VAL A O 1
ATOM 641 N N . THR A 1 79 ? 13.318 -17.165 -8.989 1.00 83.31 79 THR A N 1
ATOM 642 C CA . THR A 1 79 ? 14.213 -16.127 -8.460 1.00 83.31 79 THR A CA 1
ATOM 643 C C . THR A 1 79 ? 14.570 -15.165 -9.582 1.00 83.31 79 THR A C 1
ATOM 645 O O . THR A 1 79 ? 14.899 -15.614 -10.677 1.00 83.31 79 THR A O 1
ATOM 648 N N . PHE A 1 80 ? 14.531 -13.860 -9.315 1.00 81.50 80 PHE A N 1
ATOM 649 C CA . PHE A 1 80 ? 14.959 -12.853 -10.283 1.00 81.50 80 PHE A CA 1
ATOM 650 C C . PHE A 1 80 ? 16.451 -12.555 -10.114 1.00 81.50 80 PHE A C 1
ATOM 652 O O . PHE A 1 80 ? 16.867 -12.104 -9.048 1.00 81.50 80 PHE A O 1
ATOM 659 N N . ASP A 1 81 ? 17.239 -12.805 -11.158 1.00 78.75 81 ASP A N 1
ATOM 660 C CA . ASP A 1 81 ? 18.649 -12.416 -11.243 1.00 78.75 81 ASP A CA 1
ATOM 661 C C . ASP A 1 81 ? 18.780 -11.210 -12.177 1.00 78.75 81 ASP A C 1
ATOM 663 O O . ASP A 1 81 ? 18.581 -11.351 -13.388 1.00 78.75 81 ASP A O 1
ATOM 667 N N . ALA A 1 82 ? 19.075 -10.046 -11.591 1.00 69.56 82 ALA A N 1
ATOM 668 C CA . ALA A 1 82 ? 19.175 -8.764 -12.286 1.00 69.56 82 ALA A CA 1
ATOM 669 C C . ALA A 1 82 ? 20.458 -8.626 -13.120 1.00 69.56 82 ALA A C 1
ATOM 671 O O . ALA A 1 82 ? 20.471 -7.878 -14.088 1.00 69.56 82 ALA A O 1
ATOM 672 N N . ASN A 1 83 ? 21.522 -9.367 -12.790 1.00 65.56 83 ASN A N 1
ATOM 673 C CA . ASN A 1 83 ? 22.809 -9.233 -13.485 1.00 65.56 83 ASN A CA 1
ATOM 674 C C . ASN A 1 83 ? 22.793 -9.868 -14.881 1.00 65.56 83 ASN A C 1
ATOM 676 O O . ASN A 1 83 ? 23.654 -9.590 -15.701 1.00 65.56 83 ASN A O 1
ATOM 680 N N . GLN A 1 84 ? 21.815 -10.727 -15.163 1.00 62.06 84 GLN A N 1
ATOM 681 C CA . GLN A 1 84 ? 21.640 -11.320 -16.488 1.00 62.06 84 GLN A CA 1
ATOM 682 C C . GLN A 1 84 ? 20.970 -10.365 -17.493 1.00 62.06 84 GLN A C 1
ATOM 684 O O . GLN A 1 84 ? 20.805 -10.755 -18.646 1.00 62.06 84 GLN A O 1
ATOM 689 N N . ASP A 1 85 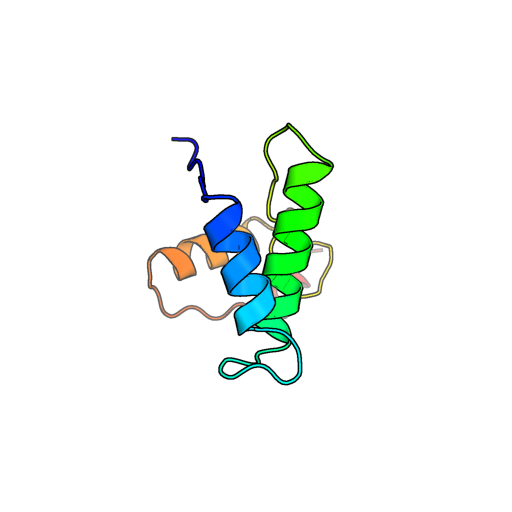? 20.531 -9.175 -17.067 1.00 57.09 85 ASP A N 1
ATOM 690 C CA . ASP A 1 85 ? 19.994 -8.143 -17.966 1.00 57.09 85 ASP A CA 1
ATOM 691 C C . ASP A 1 85 ? 21.098 -7.202 -18.490 1.00 57.09 85 ASP A C 1
ATOM 693 O O . ASP A 1 85 ? 20.889 -6.532 -19.494 1.00 57.09 85 ASP A O 1
ATOM 697 N N . GLU A 1 86 ? 22.292 -7.192 -17.879 1.00 52.22 86 GLU A N 1
ATOM 698 C CA . GLU A 1 86 ? 23.414 -6.318 -18.277 1.00 52.22 86 GLU A CA 1
ATOM 699 C C . GLU A 1 86 ? 24.213 -6.844 -19.491 1.00 52.22 86 GLU A C 1
ATOM 701 O O . GLU A 1 86 ? 25.042 -6.125 -20.040 1.00 52.22 86 GLU A O 1
ATOM 706 N N . ASP A 1 87 ? 23.952 -8.075 -19.949 1.00 48.66 87 ASP A N 1
ATOM 707 C CA . ASP A 1 87 ? 24.681 -8.719 -21.059 1.00 48.66 87 ASP A CA 1
ATOM 708 C C . ASP A 1 87 ? 24.042 -8.486 -22.453 1.00 48.66 87 ASP A C 1
ATOM 710 O O . ASP A 1 87 ? 24.443 -9.127 -23.430 1.00 48.66 87 ASP A O 1
ATOM 714 N N . GLN A 1 88 ? 23.033 -7.610 -22.574 1.00 46.06 88 GLN A N 1
ATOM 715 C CA . GLN A 1 88 ? 22.329 -7.329 -23.843 1.00 46.06 88 GLN A CA 1
ATOM 716 C C . GLN A 1 88 ? 22.302 -5.848 -24.271 1.00 46.06 88 GLN A C 1
ATOM 718 O O . GLN A 1 88 ? 21.497 -5.502 -25.137 1.00 46.06 88 GLN A O 1
ATOM 723 N N . ASP A 1 89 ? 23.200 -5.012 -23.742 1.00 43.25 89 ASP A N 1
ATOM 724 C CA . ASP A 1 89 ? 23.456 -3.653 -24.262 1.00 43.25 89 ASP A CA 1
ATOM 725 C C . ASP A 1 89 ? 24.724 -3.582 -25.139 1.00 43.25 89 ASP A C 1
ATOM 727 O O . ASP A 1 89 ? 25.811 -4.020 -24.689 1.00 43.25 89 ASP A O 1
#

Sequence (89 aa):
MEIEFTIDENLLMRFIEDTRPGAEMEHKGIHALISQFYTMSMLWRDSIDVVLTNGQHTSLDSE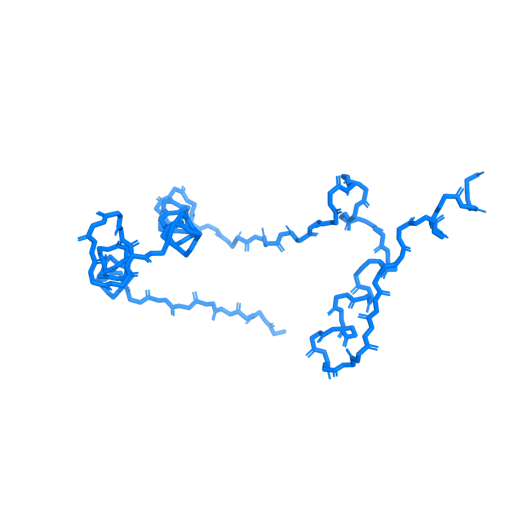RYQQYLDDKVSGKQVTFDANQDEDQD

Foldseek 3Di:
DDDDDDDDPVVLVVQLVCCDPPHPNPDPVSNVVSVVVSVCVVVDPDDDDDDDDPPDPCLRPPPVNVVQVVCVVVVHPDDDDPVVVVPPD

Solvent-accessible surface area (backbone atoms only — not comparable to full-atom values): 5830 Å² total; per-residue (Å²): 130,87,84,80,86,83,78,62,67,69,60,52,52,48,50,37,56,39,14,30,92,90,33,96,57,51,33,71,68,60,24,52,53,53,48,48,51,54,54,46,62,73,76,44,93,66,91,83,86,86,83,76,67,86,85,49,90,67,36,85,76,35,65,65,55,50,50,50,52,52,40,45,76,71,68,49,97,77,81,91,70,72,76,74,64,69,81,78,121

Secondary structure (DSSP, 8-state):
--------HHHHHHHHHHHSTTSTT--HHHHHHHHHHHHHHHH--SPPP-----SSGGGGT-HHHHHHHHHHHTT------GGGGGGG-